Protein AF-A0A8S4QN78-F1 (afdb_monomer)

pLDDT: mean 83.3, std 11.39, range [39.31, 97.19]

Foldseek 3Di:
DVVVVVVVVVVVVVVVVVVVVVVVVVVVVVVVVVVVVCVVQADPVRDGHCVVVDDDDPDDDPDDDD

Structure (mmCIF, N/CA/C/O backbone):
data_AF-A0A8S4QN78-F1
#
_entry.id   AF-A0A8S4QN78-F1
#
loop_
_atom_site.group_PDB
_atom_site.id
_atom_site.type_symbol
_atom_site.label_atom_id
_atom_site.label_alt_id
_atom_site.label_comp_id
_atom_site.label_asym_id
_atom_site.label_entity_id
_atom_site.label_seq_id
_atom_site.pdbx_PDB_ins_code
_atom_site.Cartn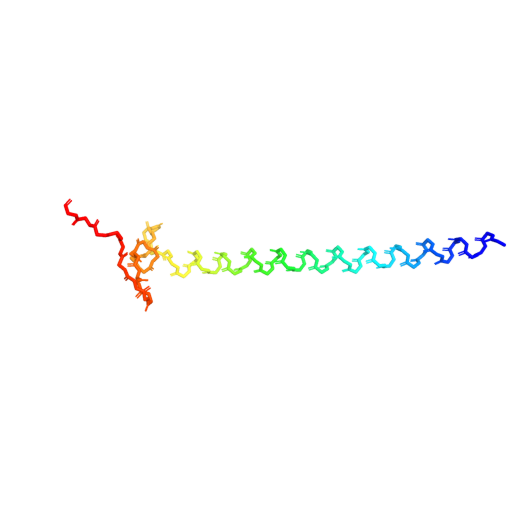_x
_atom_site.Cartn_y
_atom_site.Cartn_z
_atom_site.occupancy
_atom_site.B_iso_or_equiv
_atom_site.auth_seq_id
_atom_site.auth_comp_id
_atom_site.auth_asym_id
_atom_site.auth_atom_id
_atom_site.pdbx_PDB_model_num
ATOM 1 N N . MET A 1 1 ? 18.849 7.410 -42.311 1.00 76.62 1 MET A N 1
ATOM 2 C CA . MET A 1 1 ? 18.526 8.108 -41.045 1.00 76.62 1 MET A CA 1
ATOM 3 C C . MET A 1 1 ? 17.106 7.812 -40.579 1.00 76.62 1 MET A C 1
ATOM 5 O O . MET A 1 1 ? 16.951 7.424 -39.432 1.00 76.62 1 MET A O 1
ATOM 9 N N . GLU A 1 2 ? 16.093 7.908 -41.446 1.00 77.94 2 GLU A N 1
ATOM 10 C CA . GLU A 1 2 ? 14.680 7.676 -41.083 1.00 77.94 2 GLU A CA 1
ATOM 11 C C . GLU A 1 2 ? 14.417 6.318 -40.414 1.00 77.94 2 GLU A C 1
ATOM 13 O O . GLU A 1 2 ? 13.861 6.280 -39.322 1.00 77.94 2 GLU A O 1
ATOM 18 N N . LYS A 1 3 ? 14.939 5.217 -40.976 1.00 81.56 3 LYS A N 1
ATOM 19 C CA . LYS A 1 3 ? 14.817 3.878 -40.367 1.00 81.56 3 LYS A CA 1
ATOM 20 C C . LYS A 1 3 ? 15.377 3.796 -38.941 1.00 81.56 3 LYS A C 1
ATOM 22 O O . LYS A 1 3 ? 14.817 3.110 -38.097 1.00 81.56 3 LYS A O 1
ATOM 27 N N . ALA A 1 4 ? 16.464 4.513 -38.653 1.00 80.56 4 ALA A N 1
ATOM 28 C CA . ALA A 1 4 ? 17.067 4.506 -37.320 1.00 80.56 4 ALA A CA 1
ATOM 29 C C . ALA A 1 4 ? 16.198 5.264 -36.304 1.00 80.56 4 ALA A C 1
ATOM 31 O O . ALA A 1 4 ? 16.027 4.805 -35.177 1.00 80.56 4 ALA A O 1
ATOM 32 N N . LEU A 1 5 ? 15.603 6.392 -36.707 1.00 83.88 5 LEU A N 1
ATOM 33 C CA . LEU A 1 5 ? 14.652 7.138 -35.875 1.00 83.88 5 LEU A CA 1
ATOM 34 C C . LEU A 1 5 ? 13.386 6.320 -35.601 1.00 83.88 5 LEU A C 1
ATOM 36 O O . LEU A 1 5 ? 12.883 6.302 -34.476 1.00 83.88 5 LEU A O 1
ATOM 40 N N . GLU A 1 6 ? 12.902 5.601 -36.610 1.00 85.38 6 GLU A N 1
ATOM 41 C CA . GLU A 1 6 ? 11.732 4.736 -36.494 1.00 85.38 6 GLU A CA 1
ATOM 42 C C . GLU A 1 6 ? 11.986 3.562 -35.534 1.00 85.38 6 GLU A C 1
ATOM 44 O O . GLU A 1 6 ? 11.166 3.282 -34.655 1.00 85.38 6 GLU A O 1
ATOM 49 N N . GLU A 1 7 ? 13.166 2.941 -35.600 1.00 83.00 7 GLU A N 1
ATOM 50 C CA . GLU A 1 7 ? 13.568 1.909 -34.643 1.00 83.00 7 GLU A CA 1
ATOM 51 C C . GLU A 1 7 ? 13.716 2.435 -33.205 1.00 83.00 7 GLU A C 1
ATOM 53 O O . GLU A 1 7 ? 13.349 1.739 -32.253 1.00 83.00 7 GLU A O 1
ATOM 58 N N . ILE A 1 8 ? 14.250 3.648 -33.018 1.00 85.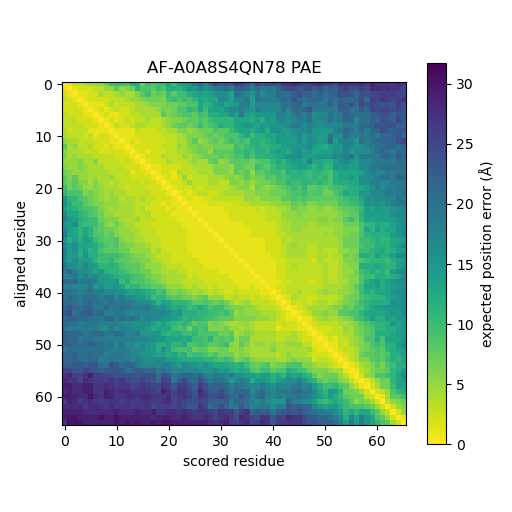25 8 ILE A N 1
ATOM 59 C CA . ILE A 1 8 ? 14.340 4.289 -31.695 1.00 85.25 8 ILE A CA 1
ATOM 60 C C . ILE A 1 8 ? 12.927 4.531 -31.139 1.00 85.25 8 ILE A C 1
ATOM 62 O O . ILE A 1 8 ? 12.638 4.129 -30.011 1.00 85.25 8 ILE A O 1
ATOM 66 N N . SER A 1 9 ? 12.009 5.059 -31.957 1.00 88.69 9 SER A N 1
ATOM 67 C CA . SER A 1 9 ? 10.601 5.262 -31.582 1.00 88.69 9 SER A CA 1
ATOM 68 C C . SER A 1 9 ? 9.906 3.954 -31.186 1.00 88.69 9 SER A C 1
ATOM 70 O O . SER A 1 9 ? 9.196 3.892 -30.178 1.00 88.69 9 SER A O 1
ATOM 72 N N . MET A 1 10 ? 10.128 2.877 -31.945 1.00 86.88 10 MET A N 1
ATOM 73 C CA . MET A 1 10 ? 9.578 1.551 -31.648 1.00 86.88 10 MET A CA 1
ATOM 74 C C . MET A 1 10 ? 10.100 1.001 -30.315 1.00 86.88 10 MET A C 1
ATOM 76 O O . MET A 1 10 ? 9.315 0.509 -29.497 1.00 86.88 10 MET A O 1
ATOM 80 N N . ARG A 1 11 ? 11.406 1.134 -30.050 1.00 85.75 11 ARG A N 1
ATOM 81 C CA . ARG A 1 11 ? 12.016 0.735 -28.771 1.00 85.75 11 ARG A CA 1
ATOM 82 C C . ARG A 1 11 ? 11.451 1.531 -27.594 1.00 85.75 11 ARG A C 1
ATOM 84 O O . ARG A 1 11 ? 11.113 0.935 -26.568 1.00 85.75 11 ARG A O 1
ATOM 91 N N . ASP A 1 12 ? 11.257 2.837 -27.751 1.00 85.94 12 ASP A N 1
ATOM 92 C CA . ASP A 1 12 ? 10.677 3.685 -26.708 1.00 85.94 12 ASP A CA 1
ATOM 93 C C . ASP A 1 12 ? 9.204 3.357 -26.427 1.00 85.94 12 ASP A C 1
ATOM 95 O O . ASP A 1 12 ? 8.794 3.282 -25.262 1.00 85.94 12 ASP A O 1
ATOM 99 N N . LYS A 1 13 ? 8.406 3.051 -27.457 1.00 85.44 13 LYS A N 1
ATOM 100 C CA . LYS A 1 13 ? 7.021 2.564 -27.295 1.00 85.44 13 LYS A CA 1
ATOM 101 C C . LYS A 1 13 ? 6.960 1.246 -26.516 1.00 85.44 13 LYS A C 1
ATOM 103 O O . LYS A 1 13 ? 6.102 1.066 -25.651 1.00 85.44 13 LYS A O 1
ATOM 108 N N . ILE A 1 14 ? 7.884 0.320 -26.773 1.00 86.88 14 ILE A N 1
ATOM 109 C CA . ILE A 1 14 ? 7.965 -0.939 -26.018 1.00 86.88 14 ILE A CA 1
ATOM 110 C C . ILE A 1 14 ? 8.358 -0.666 -24.560 1.00 86.88 14 ILE A C 1
ATOM 112 O O . ILE A 1 14 ? 7.712 -1.181 -23.643 1.00 86.88 14 ILE A O 1
ATOM 116 N N . ARG A 1 15 ? 9.370 0.180 -24.332 1.00 85.81 15 ARG A N 1
ATOM 117 C CA . ARG A 1 15 ? 9.863 0.534 -22.992 1.00 85.81 15 ARG A CA 1
ATOM 118 C C . ARG A 1 15 ? 8.786 1.203 -22.140 1.00 85.81 15 ARG A C 1
ATOM 120 O O . ARG A 1 15 ? 8.604 0.838 -20.978 1.00 85.81 15 ARG A O 1
ATOM 127 N N . THR A 1 16 ? 8.063 2.161 -22.712 1.00 83.81 16 THR A N 1
ATOM 128 C CA . THR A 1 16 ? 6.940 2.844 -22.052 1.00 83.81 16 THR A CA 1
ATOM 129 C C . THR A 1 16 ? 5.813 1.866 -21.733 1.00 83.81 16 THR A C 1
ATOM 131 O O . THR A 1 16 ? 5.382 1.807 -20.585 1.00 83.81 16 THR A O 1
ATOM 134 N N . ARG A 1 17 ? 5.417 0.998 -22.675 1.00 84.38 17 ARG A N 1
ATOM 135 C CA . ARG A 1 17 ? 4.378 -0.021 -22.447 1.00 84.38 17 ARG A CA 1
ATOM 136 C C . ARG A 1 17 ? 4.721 -0.992 -21.315 1.00 84.38 17 ARG A C 1
ATOM 138 O O . ARG A 1 17 ? 3.844 -1.316 -20.516 1.00 84.38 17 ARG A O 1
ATOM 145 N N . ILE A 1 18 ? 5.966 -1.470 -21.240 1.00 90.12 18 ILE A N 1
ATOM 146 C CA . ILE A 1 18 ? 6.410 -2.372 -20.161 1.00 90.12 18 ILE A CA 1
ATOM 147 C C . ILE A 1 18 ? 6.327 -1.663 -18.806 1.00 90.12 18 ILE A C 1
ATOM 149 O O . ILE A 1 18 ? 5.775 -2.223 -17.859 1.00 90.12 18 ILE A O 1
ATOM 153 N N . ARG A 1 19 ? 6.813 -0.418 -18.721 1.00 86.44 19 ARG A N 1
ATOM 154 C CA . ARG A 1 19 ? 6.757 0.387 -17.491 1.00 86.44 19 ARG A CA 1
ATOM 155 C C . ARG A 1 19 ? 5.324 0.626 -17.031 1.00 86.44 19 ARG A C 1
ATOM 157 O O . ARG A 1 19 ? 5.020 0.353 -15.876 1.00 86.44 19 ARG A O 1
ATOM 164 N N . THR A 1 20 ? 4.446 1.058 -17.934 1.00 88.19 20 THR A N 1
ATOM 165 C CA . THR A 1 20 ? 3.039 1.316 -17.607 1.00 88.19 20 THR A CA 1
ATOM 166 C C . THR A 1 20 ? 2.348 0.051 -17.108 1.00 88.19 20 THR A C 1
ATOM 168 O O . THR A 1 20 ? 1.759 0.071 -16.033 1.00 88.19 20 THR A O 1
ATOM 171 N N . ARG A 1 21 ? 2.521 -1.088 -17.798 1.00 88.31 21 ARG A N 1
ATOM 172 C CA . ARG A 1 21 ? 1.968 -2.377 -17.345 1.00 88.31 21 ARG A CA 1
ATOM 173 C C . ARG A 1 21 ? 2.478 -2.778 -15.961 1.00 88.31 21 ARG A C 1
ATOM 175 O O . ARG A 1 21 ? 1.691 -3.246 -15.143 1.00 88.31 21 ARG A O 1
ATOM 182 N N . ALA A 1 22 ? 3.768 -2.591 -15.682 1.00 89.00 22 ALA A N 1
ATOM 183 C CA . ALA A 1 22 ? 4.330 -2.871 -14.362 1.00 89.00 22 ALA A CA 1
ATOM 184 C C . ALA A 1 22 ? 3.702 -1.975 -13.278 1.00 89.00 22 ALA A C 1
ATOM 186 O O . ALA A 1 22 ? 3.322 -2.465 -12.213 1.00 89.00 22 ALA A O 1
ATOM 187 N N . THR A 1 23 ? 3.522 -0.681 -13.562 1.00 91.00 23 THR A N 1
ATOM 188 C CA . THR A 1 23 ? 2.823 0.250 -12.665 1.00 91.00 23 THR A CA 1
ATOM 189 C C . THR A 1 23 ? 1.366 -0.159 -12.437 1.00 91.00 23 THR A C 1
ATOM 191 O O . THR A 1 23 ? 0.893 -0.125 -11.301 1.00 91.00 23 THR A O 1
ATOM 194 N N . ASP A 1 24 ? 0.657 -0.590 -13.479 1.00 93.69 24 ASP A N 1
ATOM 195 C CA . ASP A 1 24 ? -0.738 -1.024 -13.380 1.00 93.69 24 ASP A CA 1
ATOM 196 C C . ASP A 1 24 ? -0.886 -2.295 -12.534 1.00 93.69 24 ASP A C 1
ATOM 198 O O . ASP A 1 24 ? -1.791 -2.384 -11.700 1.00 93.69 24 ASP A O 1
ATOM 202 N N . ILE A 1 25 ? 0.037 -3.253 -12.675 1.00 94.56 25 ILE A N 1
ATOM 203 C CA . ILE A 1 25 ? 0.082 -4.461 -11.839 1.00 94.56 25 ILE A CA 1
ATOM 204 C C . ILE A 1 25 ? 0.335 -4.088 -10.375 1.00 94.56 25 ILE A C 1
ATOM 206 O O . ILE A 1 25 ? -0.394 -4.557 -9.502 1.00 94.56 25 ILE A O 1
ATOM 210 N N . ALA A 1 26 ? 1.306 -3.215 -10.092 1.00 95.56 26 ALA A N 1
ATOM 211 C CA . ALA A 1 26 ? 1.600 -2.771 -8.728 1.00 95.56 26 ALA A CA 1
ATOM 212 C C . ALA A 1 26 ? 0.403 -2.050 -8.081 1.00 95.56 26 ALA A C 1
ATOM 214 O O . ALA A 1 26 ? 0.062 -2.306 -6.921 1.00 95.56 26 ALA A O 1
ATOM 215 N N . LYS A 1 27 ? -0.294 -1.199 -8.846 1.00 96.50 27 LYS A N 1
ATOM 216 C CA . LYS A 1 27 ? -1.540 -0.553 -8.409 1.00 96.50 27 LYS A CA 1
ATOM 217 C C . LYS A 1 27 ? -2.631 -1.582 -8.118 1.00 96.50 27 LYS A C 1
ATOM 219 O O . LYS A 1 27 ? -3.273 -1.510 -7.070 1.00 96.50 27 LYS A O 1
ATOM 224 N N . ARG A 1 28 ? -2.827 -2.564 -9.006 1.00 96.88 28 ARG A N 1
ATOM 225 C CA . ARG A 1 28 ? -3.827 -3.628 -8.826 1.00 96.88 28 ARG A CA 1
ATOM 226 C C . ARG A 1 28 ? -3.517 -4.494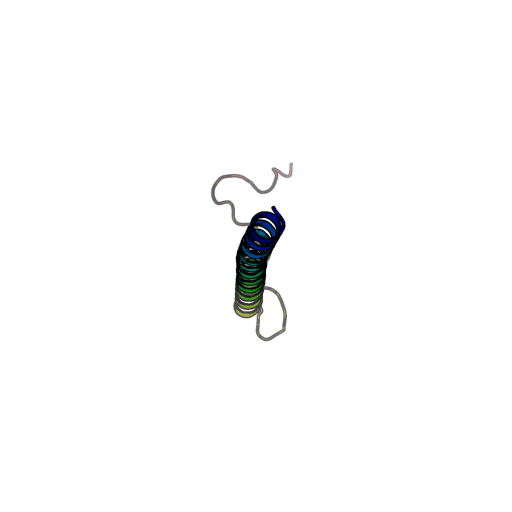 -7.609 1.00 96.88 28 ARG A C 1
ATOM 228 O O . ARG A 1 28 ? -4.422 -4.762 -6.827 1.00 96.88 28 ARG A O 1
ATOM 235 N N . PHE A 1 29 ? -2.259 -4.885 -7.424 1.00 97.19 29 PHE A N 1
ATOM 236 C CA . PHE A 1 29 ? -1.807 -5.639 -6.258 1.00 97.19 29 PHE A CA 1
ATOM 237 C C . PHE A 1 29 ? -2.084 -4.872 -4.962 1.00 97.19 29 PHE A C 1
ATOM 239 O O . PHE A 1 29 ? -2.692 -5.410 -4.042 1.00 97.19 29 PHE A O 1
ATOM 246 N N . THR A 1 30 ? -1.724 -3.587 -4.921 1.00 96.62 30 THR A N 1
ATOM 247 C CA . THR A 1 30 ? -1.973 -2.718 -3.763 1.00 96.62 30 THR A CA 1
ATOM 248 C C . THR A 1 30 ? -3.468 -2.608 -3.459 1.00 96.62 30 THR A C 1
ATOM 250 O O . THR A 1 30 ? -3.874 -2.761 -2.308 1.00 96.62 30 THR A O 1
ATOM 253 N N . LYS A 1 31 ? -4.305 -2.417 -4.488 1.00 96.88 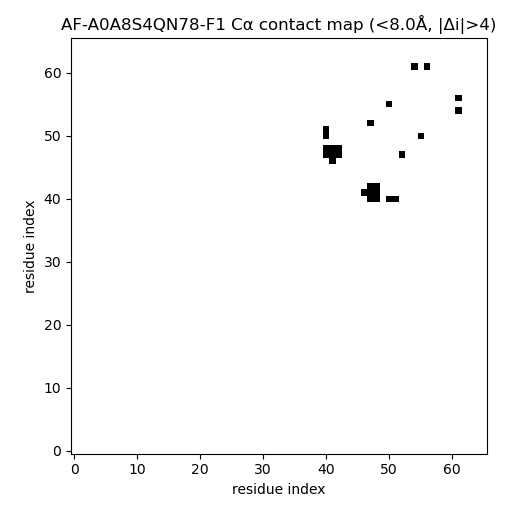31 LYS A N 1
ATOM 254 C CA . LYS A 1 31 ? -5.766 -2.382 -4.344 1.00 96.88 31 LYS A CA 1
ATOM 255 C C . LYS A 1 31 ? -6.309 -3.691 -3.770 1.00 96.88 31 LYS A C 1
ATOM 257 O O . LYS A 1 31 ? -7.056 -3.652 -2.799 1.00 96.88 31 LYS A O 1
ATOM 262 N N . LEU A 1 32 ? -5.918 -4.833 -4.336 1.00 97.19 32 LEU A N 1
ATOM 263 C CA . LEU A 1 32 ? -6.373 -6.151 -3.882 1.00 97.19 32 LEU A CA 1
ATOM 264 C C . LEU A 1 32 ? -5.926 -6.448 -2.448 1.00 97.19 32 LEU A C 1
ATOM 266 O O . LEU A 1 32 ? -6.734 -6.920 -1.653 1.00 97.19 32 LEU A O 1
ATOM 270 N N . LYS A 1 33 ? -4.680 -6.112 -2.093 1.00 96.06 33 LYS A N 1
ATOM 271 C CA . LYS A 1 33 ? -4.164 -6.252 -0.727 1.00 96.06 33 LYS A CA 1
ATOM 272 C C . LYS A 1 33 ? -5.044 -5.495 0.266 1.00 96.06 33 LYS A C 1
ATOM 274 O O . LYS A 1 33 ? -5.499 -6.079 1.242 1.00 96.06 33 LYS A O 1
ATOM 279 N N . TRP A 1 34 ? -5.325 -4.219 0.005 1.00 91.69 34 TRP A N 1
ATOM 280 C CA . TRP A 1 34 ? -6.144 -3.408 0.910 1.00 91.69 34 TRP A CA 1
ATOM 281 C C . TRP 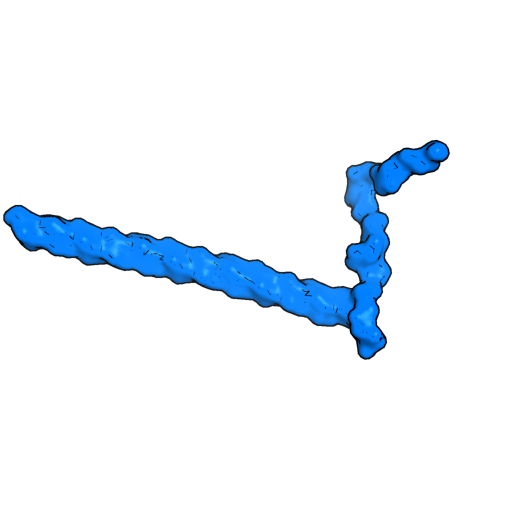A 1 34 ? -7.626 -3.796 0.906 1.00 91.69 34 TRP A C 1
ATOM 283 O O . TRP A 1 34 ? -8.268 -3.707 1.949 1.00 91.69 34 TRP A O 1
ATOM 293 N N . GLN A 1 35 ? -8.167 -4.289 -0.213 1.00 94.50 35 GLN A N 1
ATOM 294 C CA . GLN A 1 35 ? -9.509 -4.881 -0.246 1.00 94.50 35 GLN A CA 1
ATOM 295 C C . GLN A 1 35 ? -9.595 -6.130 0.635 1.00 94.50 35 GLN A C 1
ATOM 297 O O . GLN A 1 35 ? -10.539 -6.258 1.410 1.00 94.50 35 GLN A O 1
ATOM 302 N N . TRP A 1 36 ? -8.604 -7.020 0.555 1.00 93.50 36 TRP A N 1
ATOM 303 C CA . TRP A 1 36 ? -8.541 -8.214 1.393 1.00 93.50 36 TRP A CA 1
ATOM 304 C C . TRP A 1 36 ? -8.389 -7.858 2.875 1.00 93.50 36 TRP A C 1
ATOM 306 O O . TRP A 1 36 ? -9.168 -8.339 3.693 1.00 93.50 36 TRP A O 1
ATOM 316 N N . VAL A 1 37 ? -7.473 -6.942 3.217 1.00 91.25 37 VAL A N 1
ATOM 317 C CA . VAL A 1 37 ? -7.327 -6.433 4.592 1.00 91.25 37 VAL A CA 1
ATOM 318 C C . VAL A 1 37 ? -8.648 -5.850 5.091 1.00 91.25 37 VAL A C 1
ATOM 320 O O . VAL A 1 37 ? -9.073 -6.166 6.198 1.00 91.25 37 VAL A O 1
ATOM 323 N N . GLY A 1 38 ? -9.331 -5.047 4.270 1.00 89.81 38 GLY A N 1
ATOM 324 C CA . GLY A 1 38 ? -10.635 -4.483 4.606 1.00 89.81 38 GLY A CA 1
ATOM 325 C C . GLY A 1 38 ? -11.716 -5.539 4.828 1.00 89.81 38 GLY A C 1
ATOM 326 O O . GLY A 1 38 ? -12.514 -5.401 5.748 1.00 89.81 38 GLY A O 1
ATOM 327 N N . HIS A 1 39 ? -11.733 -6.598 4.019 1.00 89.75 39 HIS A N 1
ATOM 328 C CA . HIS A 1 39 ? -12.673 -7.707 4.165 1.00 89.75 39 HIS A CA 1
ATOM 329 C C . HIS A 1 39 ? -12.429 -8.500 5.456 1.00 89.75 39 HIS A C 1
ATOM 331 O O . HIS A 1 39 ? -13.362 -8.693 6.225 1.00 89.75 39 HIS A O 1
ATOM 337 N N . VAL A 1 40 ? -11.180 -8.890 5.729 1.00 88.38 40 VAL A N 1
ATOM 338 C CA . VAL A 1 40 ? -10.802 -9.654 6.934 1.00 88.38 40 VAL A CA 1
ATOM 339 C C . VAL A 1 40 ? -11.011 -8.842 8.211 1.00 88.38 40 VAL A C 1
ATOM 341 O O . VAL A 1 40 ? -11.390 -9.379 9.247 1.00 88.38 40 VAL A O 1
ATOM 344 N N . SER A 1 41 ? -10.767 -7.535 8.145 1.00 87.62 41 SER A N 1
ATOM 345 C CA . SER A 1 41 ? -10.831 -6.663 9.316 1.00 87.62 41 SER A CA 1
ATOM 346 C C . SER A 1 41 ? -12.237 -6.172 9.642 1.00 87.62 41 SER A C 1
ATOM 348 O O . SER A 1 41 ? -12.423 -5.551 10.688 1.00 87.62 41 SER A O 1
ATOM 350 N N . ARG A 1 42 ? -13.224 -6.383 8.766 1.00 88.56 42 ARG A N 1
ATOM 351 C CA . ARG A 1 42 ? -14.611 -5.991 9.025 1.00 88.56 42 ARG A CA 1
ATOM 352 C C . ARG A 1 42 ? -15.360 -7.112 9.731 1.00 88.56 42 ARG A C 1
ATOM 354 O O . ARG A 1 42 ? -15.307 -8.271 9.339 1.00 88.56 42 ARG A O 1
ATOM 361 N N . ARG A 1 43 ? -16.099 -6.737 10.767 1.00 83.31 43 ARG A N 1
ATOM 362 C CA . ARG A 1 43 ? -17.057 -7.602 11.455 1.00 83.31 43 ARG A CA 1
ATOM 363 C C . ARG A 1 43 ? -18.351 -7.712 10.644 1.00 83.31 43 ARG A C 1
ATOM 365 O O . ARG A 1 43 ?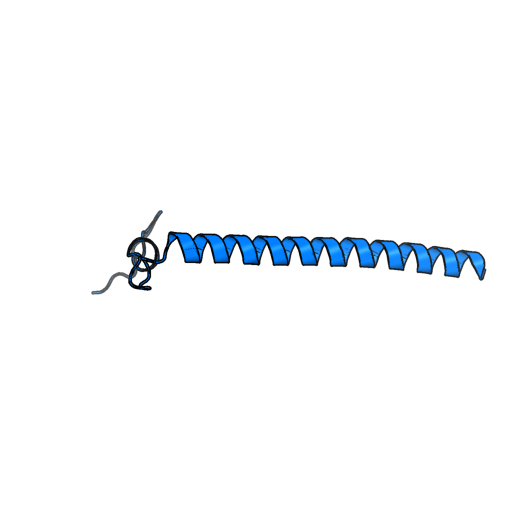 -18.618 -6.887 9.769 1.00 83.31 43 ARG A O 1
ATOM 372 N N . ALA A 1 44 ? -19.174 -8.711 10.965 1.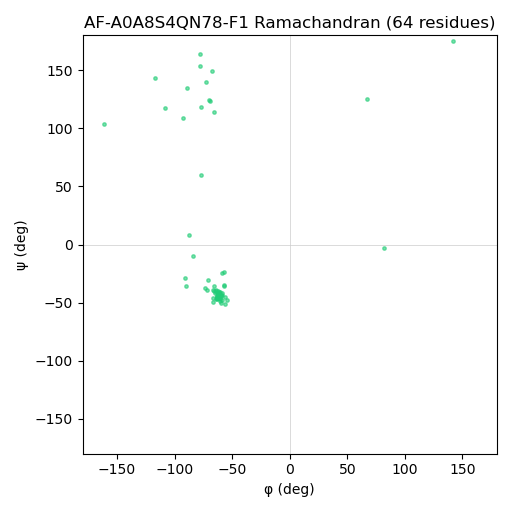00 84.94 44 ALA A N 1
ATOM 373 C CA . ALA A 1 44 ? -20.466 -8.941 10.311 1.00 84.94 44 ALA A CA 1
ATOM 374 C C . ALA A 1 44 ? -21.439 -7.746 10.431 1.00 84.94 44 ALA A C 1
ATOM 376 O O . ALA A 1 44 ? -22.296 -7.565 9.574 1.00 84.94 44 ALA A O 1
ATOM 377 N N . ASP A 1 45 ? -21.270 -6.903 11.453 1.00 87.00 45 ASP A N 1
ATOM 378 C CA . ASP A 1 45 ? -22.028 -5.665 11.682 1.00 87.00 45 ASP A CA 1
ATOM 379 C C . ASP A 1 45 ? -21.432 -4.430 10.966 1.00 87.00 45 ASP A C 1
ATOM 381 O O . ASP A 1 45 ? -21.860 -3.299 11.196 1.00 87.00 45 ASP A O 1
ATOM 385 N N . GLY A 1 46 ? -20.422 -4.620 10.108 1.00 83.56 46 GLY A N 1
ATOM 386 C CA . GLY A 1 46 ? -19.789 -3.566 9.312 1.00 83.56 46 GLY A CA 1
ATOM 387 C C . GLY A 1 46 ? -18.723 -2.743 10.042 1.00 83.56 46 GLY A C 1
ATOM 388 O O . GLY A 1 46 ? -18.074 -1.903 9.405 1.00 83.56 46 GLY A O 1
ATOM 389 N N . ARG A 1 47 ? -18.495 -2.987 11.339 1.00 87.94 47 ARG A N 1
ATOM 390 C CA . ARG A 1 47 ? -17.477 -2.292 12.143 1.00 87.9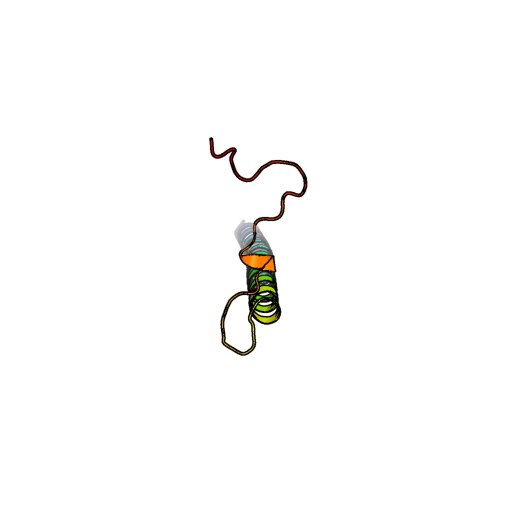4 47 ARG A CA 1
ATOM 391 C C . ARG A 1 47 ? -16.075 -2.836 11.869 1.00 87.94 47 ARG A C 1
ATOM 393 O O . ARG A 1 47 ? -15.905 -4.000 11.509 1.00 87.94 47 ARG A O 1
ATOM 400 N N . TRP A 1 48 ? -15.057 -2.003 12.069 1.00 86.25 48 TRP A N 1
ATOM 401 C CA . TRP A 1 48 ? -13.664 -2.454 12.053 1.00 86.25 48 TRP A CA 1
ATOM 402 C C . TRP A 1 48 ? -13.346 -3.255 13.316 1.00 86.25 48 TRP A C 1
ATOM 404 O O . TRP A 1 48 ? -13.800 -2.924 14.412 1.00 86.25 48 TRP A O 1
ATOM 414 N N . GLY A 1 49 ? -12.577 -4.326 13.156 1.00 85.62 49 GLY A N 1
ATOM 415 C CA . GLY A 1 49 ? -12.108 -5.147 14.258 1.00 85.62 49 GLY A CA 1
ATOM 416 C C . GLY A 1 49 ? -11.112 -4.394 15.151 1.00 85.62 49 GLY A C 1
ATOM 417 O O . GLY A 1 49 ? -10.355 -3.558 14.653 1.00 85.62 49 GLY A O 1
ATOM 418 N N . PRO A 1 50 ? -11.067 -4.710 16.458 1.00 79.25 50 PRO A N 1
ATOM 419 C CA . PRO A 1 50 ? -10.187 -4.073 17.433 1.00 79.25 50 PRO A CA 1
ATOM 420 C C . PRO A 1 50 ? -8.723 -4.182 17.026 1.00 79.25 50 PRO A C 1
ATOM 422 O O . PRO A 1 50 ? -8.015 -3.205 17.140 1.00 79.25 50 PRO A O 1
ATOM 425 N N . MET A 1 51 ? -8.294 -5.280 16.401 1.00 79.06 51 MET A N 1
ATOM 426 C CA . MET A 1 51 ? -6.925 -5.437 15.890 1.00 79.06 51 MET A CA 1
ATOM 427 C C . MET A 1 51 ? -6.487 -4.353 14.881 1.00 79.06 51 MET A C 1
ATOM 429 O O . MET A 1 51 ? -5.296 -4.113 14.727 1.00 79.06 51 MET A O 1
ATOM 433 N N . VAL A 1 52 ? -7.426 -3.696 14.188 1.00 81.62 52 VAL A N 1
ATOM 434 C CA . VAL A 1 52 ? -7.133 -2.558 13.292 1.00 81.62 52 VAL A CA 1
ATOM 435 C C . VAL A 1 52 ? -7.218 -1.210 14.012 1.00 81.62 52 VAL A C 1
ATOM 437 O O . VAL A 1 52 ? -6.557 -0.256 13.611 1.00 81.62 52 VAL A O 1
ATOM 440 N N . LEU A 1 53 ? -8.048 -1.110 15.051 1.00 81.94 53 LEU A N 1
ATOM 441 C CA . LEU A 1 53 ? -8.314 0.136 15.782 1.00 81.94 53 LEU A CA 1
ATOM 442 C C . LEU A 1 53 ? -7.357 0.347 16.964 1.00 81.94 53 LEU A C 1
ATOM 444 O O . LEU A 1 53 ? -6.968 1.472 17.299 1.00 81.94 53 LEU A O 1
ATOM 448 N N . GLU A 1 54 ? -7.001 -0.747 17.617 1.00 80.94 54 GLU A N 1
ATOM 449 C CA . GLU A 1 54 ? -6.062 -0.814 18.714 1.00 80.94 54 GLU A CA 1
ATOM 450 C C . GLU A 1 54 ? -4.665 -0.721 18.133 1.00 80.94 54 GLU A C 1
ATOM 452 O O . GLU A 1 54 ? -4.213 -1.542 17.338 1.00 80.94 54 GLU A O 1
ATOM 457 N N . TRP A 1 55 ? -3.965 0.324 18.540 1.00 72.88 55 TRP A N 1
ATOM 458 C CA . TRP A 1 55 ? -2.546 0.403 18.281 1.00 72.88 55 TRP A CA 1
ATOM 459 C C . TRP A 1 55 ? -1.852 -0.655 19.126 1.00 72.88 55 TRP A C 1
ATOM 461 O O . TRP A 1 55 ? -1.990 -0.662 20.350 1.00 72.88 55 TRP A O 1
ATOM 471 N N . GLN A 1 56 ? -1.105 -1.529 18.463 1.00 71.62 56 GLN A N 1
ATOM 472 C CA . GLN A 1 56 ? -0.234 -2.490 19.116 1.00 71.62 56 GLN A CA 1
ATOM 473 C C . GLN A 1 56 ? 1.221 -2.065 18.900 1.00 71.62 56 GLN A C 1
ATOM 475 O O . GLN A 1 56 ? 1.676 -2.013 17.753 1.00 71.62 56 GLN A O 1
ATOM 480 N N . PRO A 1 57 ? 1.968 -1.746 19.967 1.00 72.81 57 PRO A N 1
ATOM 481 C CA . PRO A 1 57 ? 3.391 -1.498 19.830 1.00 72.81 57 PRO A CA 1
ATOM 482 C C . PRO A 1 57 ? 4.132 -2.791 19.523 1.00 72.81 57 PRO A C 1
ATOM 484 O O . PRO A 1 57 ? 4.092 -3.724 20.317 1.00 72.81 57 PRO A O 1
ATOM 487 N N . GLY A 1 58 ? 4.887 -2.817 18.426 1.00 69.94 58 GLY A N 1
ATOM 488 C CA . GLY A 1 58 ? 5.955 -3.810 18.255 1.00 69.94 58 GLY A CA 1
ATOM 489 C C . GLY A 1 58 ? 7.169 -3.498 19.140 1.00 69.94 58 GLY A C 1
ATOM 490 O O . GLY A 1 58 ? 7.761 -4.396 19.723 1.00 69.94 58 GLY A O 1
ATOM 491 N N . THR A 1 59 ? 7.491 -2.208 19.285 1.00 69.75 59 THR A N 1
ATOM 492 C CA . THR A 1 59 ? 8.540 -1.643 20.152 1.00 69.75 59 THR A CA 1
ATOM 493 C C . THR A 1 59 ? 8.239 -0.150 20.353 1.00 69.75 59 THR A C 1
ATOM 495 O O . THR A 1 59 ? 8.434 0.634 19.426 1.00 69.75 59 THR A O 1
ATOM 498 N N . GLY A 1 60 ? 7.717 0.256 21.519 1.00 63.91 60 GLY A N 1
ATOM 499 C CA . GLY A 1 60 ? 7.415 1.663 21.857 1.00 63.91 60 GLY A CA 1
ATOM 500 C C . GLY A 1 60 ? 6.116 1.848 22.658 1.00 63.91 60 GLY A C 1
ATOM 501 O O . GLY A 1 60 ? 5.391 0.884 22.870 1.00 63.91 60 GLY A O 1
ATOM 502 N N . LYS A 1 61 ? 5.797 3.071 23.110 1.00 62.81 61 LYS A N 1
ATOM 503 C CA . LYS A 1 61 ? 4.541 3.405 23.831 1.00 62.81 61 LYS A CA 1
ATOM 504 C C . LYS A 1 61 ? 3.684 4.409 23.038 1.00 62.81 61 LYS A C 1
ATOM 506 O O . LYS A 1 61 ? 4.238 5.276 22.366 1.00 62.81 61 LYS A O 1
ATOM 511 N N . ARG A 1 62 ? 2.345 4.266 23.083 1.00 64.81 62 ARG A N 1
ATOM 512 C CA . ARG A 1 62 ? 1.352 5.025 22.278 1.00 64.81 62 ARG A CA 1
ATOM 513 C C . ARG A 1 62 ? 1.154 6.429 22.842 1.00 64.81 62 ARG A C 1
ATOM 515 O O . ARG A 1 62 ? 0.045 6.771 23.227 1.00 64.81 62 ARG A O 1
ATOM 522 N N . ASN A 1 63 ? 2.213 7.224 22.905 1.00 62.78 63 ASN A N 1
ATOM 523 C CA . ASN A 1 63 ? 2.254 8.455 23.693 1.00 62.78 63 ASN A CA 1
ATOM 524 C C . ASN A 1 63 ? 2.191 8.151 25.202 1.00 62.78 63 ASN A C 1
ATOM 526 O O . ASN A 1 63 ? 1.300 7.456 25.690 1.00 62.78 63 ASN A O 1
ATOM 530 N N . GLU A 1 64 ? 3.169 8.655 25.948 1.00 59.00 64 GLU A N 1
ATOM 531 C CA . GLU A 1 64 ? 2.995 8.869 27.381 1.00 59.00 64 GLU A CA 1
ATOM 532 C C . GLU A 1 64 ? 1.929 9.957 27.526 1.00 59.00 64 GLU A C 1
ATOM 534 O O . GLU A 1 64 ? 2.097 11.071 27.034 1.00 59.00 64 GLU A O 1
ATOM 539 N N . VAL A 1 65 ? 0.783 9.585 28.091 1.00 49.78 65 VAL A N 1
ATOM 540 C CA . VAL A 1 65 ? -0.158 10.544 28.661 1.00 49.78 65 VAL A CA 1
ATOM 541 C C . VAL A 1 65 ? 0.229 10.629 30.131 1.00 49.78 65 VAL A C 1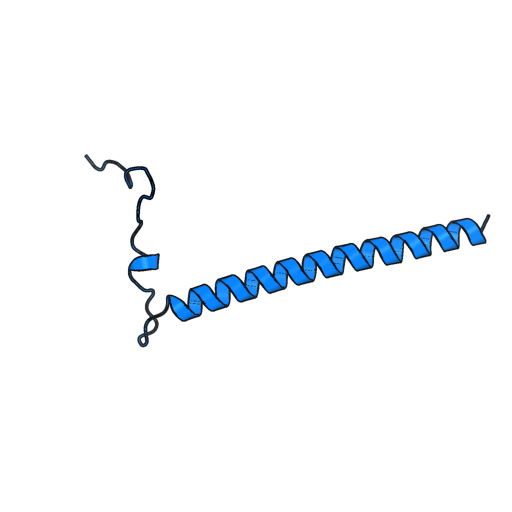
ATOM 543 O O . VAL A 1 65 ? 0.062 9.644 30.853 1.00 49.78 65 VAL A O 1
ATOM 546 N N . GLU A 1 66 ? 0.807 11.763 30.517 1.00 39.31 66 GLU A N 1
ATOM 547 C CA . GLU A 1 66 ? 0.795 12.257 31.898 1.00 39.31 66 GLU A CA 1
ATOM 548 C C . GLU A 1 66 ? -0.416 13.184 32.062 1.00 39.31 66 GLU A C 1
ATOM 550 O O . GLU A 1 66 ? -0.651 14.003 31.139 1.00 39.31 66 GLU A O 1
#

Organism: NCBI:txid348720

Radius of gyration: 23.5 Å; Cα contacts (8 Å, |Δi|>4): 13; chains: 1; bounding box: 41×22×73 Å

Mean predicted aligned error: 10.9 Å

Sequence (66 aa):
MEKALEEISMRDKIRTRIRTRATDIAKRFTKLKWQWVGHVSRRADGRWGPMVLEWQPGTGKRNEVE

Solvent-accessible surface area (backbone atoms only — not comparable to full-atom values): 4076 Å² total; per-residue (Å²): 111,67,70,59,54,52,51,50,53,52,52,50,54,53,53,51,53,52,52,51,52,52,52,51,50,54,52,50,51,54,50,51,51,51,50,50,51,52,58,74,38,37,43,98,86,71,45,76,36,61,85,79,73,50,87,75,68,94,82,71,74,93,64,89,80,129

Secondary structure (DSSP, 8-state):
-HHHHHHHHHHHHHHHHHHHHHHHHHHHHHHHHHHHHHHHHB-TTSPBPHHHHS---SSS-S----